Protein AF-A0A1L5P256-F1 (afdb_monomer_lite)

pLDDT: mean 92.43, std 9.91, range [45.47, 98.62]

Foldseek 3Di:
DFAAAEDADDPDPPDDQQVRQCVVGNFHEDEQDPPALNHQQFDWDFDAADPVPRATFIATDHDVDTDDDTDRDSQVRLVSSLVVSLVCQQVVVRPSDHLVCLLVCARHHYYYNDDPVGRHNSVVSSCSNYPPDPPPPPD

Sequence (139 aa):
MTKPVRIQLLRKRGFRLEEASLAANGLLAMNVARPGRWGNPWKVKVRGRFHDTNAAAWAGAHDQEINYPFHRTQADAARRAAECYESALCEGRLTRVKIEEVTELRGSNLACWCSLDMPCHADVLLRLANPETIEDVHG

Structure (mmCIF, N/CA/C/O backbone):
data_AF-A0A1L5P256-F1
#
_entry.id   AF-A0A1L5P256-F1
#
loop_
_atom_site.group_PDB
_atom_site.id
_atom_site.type_symbol
_atom_site.label_atom_id
_atom_site.label_alt_id
_atom_site.label_comp_id
_atom_site.label_asym_id
_atom_site.label_entity_id
_atom_site.label_seq_id
_atom_site.pdbx_PDB_ins_code
_atom_site.Cartn_x
_atom_site.Cartn_y
_atom_site.Cartn_z
_atom_site.occupancy
_atom_site.B_iso_or_equiv
_atom_site.auth_seq_id
_atom_site.auth_comp_id
_atom_site.auth_asym_id
_atom_site.auth_atom_id
_atom_site.pdbx_PDB_model_num
ATOM 1 N N . MET A 1 1 ? -7.574 -11.909 20.329 1.00 65.88 1 MET A N 1
ATOM 2 C CA . MET A 1 1 ? -7.987 -10.635 19.695 1.00 65.88 1 MET A CA 1
ATOM 3 C C . MET A 1 1 ? -8.100 -10.847 18.192 1.00 65.88 1 MET A C 1
ATOM 5 O O . MET A 1 1 ? -7.270 -11.559 17.640 1.00 65.88 1 MET A O 1
ATOM 9 N N . THR A 1 2 ? -9.120 -10.294 17.534 1.00 86.88 2 THR A N 1
ATOM 10 C CA . THR A 1 2 ? -9.258 -10.328 16.067 1.00 86.88 2 THR A CA 1
ATOM 11 C C . THR A 1 2 ? -8.203 -9.423 15.432 1.00 86.88 2 THR A C 1
ATOM 13 O O . THR A 1 2 ? -8.117 -8.242 15.758 1.00 86.88 2 THR A O 1
ATOM 16 N N . LYS A 1 3 ? -7.361 -9.984 14.555 1.00 93.12 3 LYS A N 1
ATOM 17 C CA . LYS A 1 3 ? -6.253 -9.259 13.920 1.00 93.12 3 LYS A CA 1
ATOM 18 C C . LYS A 1 3 ? -6.758 -8.485 12.695 1.00 93.12 3 LYS A C 1
ATOM 20 O O . LYS A 1 3 ? -7.359 -9.119 11.822 1.00 93.12 3 LYS A O 1
ATOM 25 N N . PRO A 1 4 ? -6.504 -7.167 12.590 1.00 97.56 4 PRO A N 1
ATOM 26 C CA . PRO A 1 4 ? -6.815 -6.407 11.385 1.00 97.56 4 PRO A CA 1
ATOM 27 C C . PRO A 1 4 ? -6.073 -6.920 10.147 1.00 97.56 4 PRO A C 1
ATOM 29 O O . PRO A 1 4 ? -4.920 -7.348 10.232 1.00 97.56 4 PRO A O 1
ATOM 32 N N . VAL A 1 5 ? -6.732 -6.860 8.991 1.00 97.88 5 VAL A N 1
ATOM 33 C CA . VAL A 1 5 ? -6.223 -7.376 7.713 1.00 97.88 5 VAL A CA 1
ATOM 34 C C . VAL A 1 5 ? -6.346 -6.357 6.585 1.00 97.88 5 VAL A C 1
ATOM 36 O O . VAL A 1 5 ? -7.105 -5.385 6.653 1.00 97.88 5 VAL A O 1
ATOM 39 N N . ARG A 1 6 ? -5.594 -6.592 5.508 1.00 98.38 6 ARG A N 1
ATOM 40 C CA . ARG A 1 6 ? -5.701 -5.822 4.269 1.00 98.38 6 ARG A CA 1
ATOM 41 C C . ARG A 1 6 ? -6.853 -6.359 3.423 1.00 98.38 6 ARG A C 1
ATOM 43 O O . ARG A 1 6 ? -6.934 -7.558 3.179 1.00 98.38 6 ARG A O 1
ATOM 50 N N . ILE A 1 7 ? -7.688 -5.460 2.914 1.00 98.31 7 ILE A N 1
ATOM 51 C CA . ILE A 1 7 ? -8.778 -5.763 1.981 1.00 98.31 7 ILE A CA 1
ATOM 52 C C . ILE A 1 7 ? -8.449 -5.161 0.612 1.00 98.31 7 ILE A C 1
ATOM 54 O O . ILE A 1 7 ? -8.085 -3.988 0.500 1.00 98.31 7 ILE A O 1
ATOM 58 N N . GLN A 1 8 ? -8.599 -5.944 -0.456 1.00 97.88 8 GLN A N 1
ATOM 59 C CA . GLN A 1 8 ? -8.512 -5.406 -1.810 1.00 97.88 8 GLN A CA 1
ATOM 60 C C . GLN A 1 8 ? -9.852 -4.786 -2.219 1.00 97.88 8 GLN A C 1
ATOM 62 O O . GLN A 1 8 ? -10.896 -5.436 -2.196 1.00 97.88 8 GLN A O 1
ATOM 67 N N . LEU A 1 9 ? -9.819 -3.524 -2.635 1.00 97.38 9 LEU A N 1
ATOM 68 C CA . LEU A 1 9 ? -10.951 -2.850 -3.260 1.00 97.38 9 LEU A CA 1
ATOM 69 C C . LEU A 1 9 ? -11.179 -3.404 -4.669 1.00 97.38 9 LEU A C 1
ATOM 71 O O . LEU A 1 9 ? -10.234 -3.579 -5.441 1.00 97.38 9 LEU A O 1
ATOM 75 N N . LEU A 1 10 ? -12.445 -3.616 -5.031 1.00 95.94 10 LEU A N 1
ATOM 76 C CA . LEU A 1 10 ? -12.842 -4.143 -6.335 1.00 95.94 10 LEU A CA 1
ATOM 77 C C . LEU A 1 10 ? -13.866 -3.224 -7.007 1.00 95.94 10 LEU A C 1
ATOM 79 O O . LEU A 1 10 ? -14.793 -2.730 -6.374 1.00 95.94 10 LEU A O 1
ATOM 83 N N . ARG A 1 11 ? -13.728 -3.017 -8.323 1.00 92.81 11 ARG A N 1
ATOM 84 C CA . ARG A 1 11 ? -14.716 -2.288 -9.147 1.00 92.81 11 ARG A CA 1
ATOM 85 C C . ARG A 1 11 ? -15.778 -3.232 -9.718 1.00 92.81 11 ARG A C 1
ATOM 87 O O . ARG A 1 11 ? -16.230 -3.060 -10.846 1.00 92.81 11 ARG A O 1
ATOM 94 N N . LYS A 1 12 ? -16.137 -4.273 -8.965 1.00 93.38 12 LYS A N 1
ATOM 95 C CA . LYS A 1 12 ? -17.165 -5.239 -9.361 1.00 93.38 12 LYS A CA 1
ATOM 96 C C . LYS A 1 12 ? -18.528 -4.709 -8.926 1.00 93.38 12 LYS A C 1
ATOM 98 O O . LYS A 1 12 ? -18.681 -4.264 -7.790 1.00 93.38 12 LYS A O 1
ATOM 103 N N . ARG A 1 13 ? -19.525 -4.769 -9.813 1.00 93.94 13 ARG A N 1
ATOM 104 C CA . ARG A 1 13 ? -20.913 -4.427 -9.465 1.00 93.94 13 ARG A CA 1
ATOM 105 C C . ARG A 1 13 ? -21.342 -5.228 -8.230 1.00 93.94 13 ARG A C 1
ATOM 107 O O . ARG A 1 13 ? -21.166 -6.442 -8.206 1.00 93.94 13 ARG A O 1
ATOM 114 N N . GLY A 1 14 ? -21.885 -4.539 -7.228 1.00 93.50 14 GLY A N 1
ATOM 115 C CA . GLY A 1 14 ? -22.325 -5.143 -5.967 1.00 93.50 14 GLY A CA 1
ATOM 116 C C . GLY A 1 14 ? -21.235 -5.309 -4.904 1.00 93.50 14 GLY A C 1
ATOM 117 O O . GLY A 1 14 ? -21.550 -5.736 -3.803 1.00 93.50 14 GLY A O 1
ATOM 118 N N . PHE A 1 15 ? -19.974 -4.957 -5.179 1.00 96.25 15 PHE A N 1
ATOM 119 C CA . PHE A 1 15 ? -18.950 -4.939 -4.134 1.00 96.25 15 PHE A CA 1
ATOM 120 C C . PHE A 1 15 ? -19.256 -3.853 -3.094 1.00 96.25 15 PHE A C 1
ATOM 122 O O . PHE A 1 15 ? -19.398 -2.676 -3.439 1.00 96.25 15 PHE A O 1
ATOM 129 N N . ARG A 1 16 ? -19.304 -4.247 -1.819 1.00 97.38 16 ARG A N 1
ATOM 130 C CA . ARG A 1 16 ? -19.445 -3.349 -0.670 1.00 97.38 16 ARG A CA 1
ATOM 131 C C . ARG A 1 16 ? -18.296 -3.589 0.299 1.00 97.38 16 ARG A C 1
ATOM 133 O O . ARG A 1 16 ? -18.135 -4.692 0.810 1.00 97.38 16 ARG A O 1
ATOM 140 N N . LEU A 1 17 ? -17.496 -2.548 0.538 1.00 97.19 17 LEU A N 1
ATOM 141 C CA . LEU A 1 17 ? -16.305 -2.640 1.388 1.00 97.19 17 LEU A CA 1
ATOM 142 C C . LEU A 1 17 ? -16.649 -3.101 2.809 1.00 97.19 17 LEU A C 1
ATOM 144 O O . LEU A 1 17 ? -15.952 -3.939 3.367 1.00 97.19 17 LEU A O 1
ATOM 148 N N . GLU A 1 18 ? -17.721 -2.552 3.371 1.00 97.44 18 GLU A N 1
ATOM 149 C CA . GLU A 1 18 ? -18.187 -2.873 4.717 1.00 97.44 18 GLU A CA 1
ATOM 150 C C . GLU A 1 18 ? -18.511 -4.363 4.865 1.00 97.44 18 GLU A C 1
ATOM 152 O O . GLU A 1 18 ? -17.936 -5.028 5.719 1.00 97.44 18 GLU A O 1
ATOM 157 N N . GLU A 1 19 ? -19.337 -4.912 3.971 1.00 97.94 19 GLU A N 1
ATOM 158 C CA . GLU A 1 19 ? -19.706 -6.333 3.976 1.00 97.94 19 GLU A CA 1
ATOM 159 C C . GLU A 1 19 ? -18.483 -7.239 3.783 1.00 97.94 19 GLU A C 1
ATOM 161 O O . GLU A 1 19 ? -18.309 -8.206 4.520 1.00 97.94 19 GLU A O 1
ATOM 166 N N . ALA A 1 20 ? -17.596 -6.903 2.838 1.00 97.44 20 ALA A N 1
ATOM 167 C CA . ALA A 1 20 ? -16.375 -7.672 2.595 1.00 97.44 20 ALA A CA 1
ATOM 168 C C . ALA A 1 20 ? -15.430 -7.670 3.808 1.00 97.44 20 ALA A C 1
ATOM 170 O O . ALA A 1 20 ? -14.806 -8.684 4.112 1.00 97.44 20 ALA A O 1
ATOM 171 N N . SER A 1 21 ? -15.328 -6.537 4.504 1.00 98.19 21 SER A N 1
ATOM 172 C CA . SER A 1 21 ? -14.491 -6.394 5.693 1.00 98.19 21 SER A CA 1
ATOM 173 C C . SER A 1 21 ? -15.060 -7.155 6.889 1.00 98.19 21 SER A C 1
ATOM 175 O O . SER A 1 21 ? -14.339 -7.921 7.528 1.00 98.19 21 SER A O 1
ATOM 177 N N . LEU A 1 22 ? -16.360 -6.995 7.153 1.00 98.06 22 LEU A N 1
ATOM 178 C CA . LEU A 1 22 ? -17.049 -7.712 8.224 1.00 98.06 22 LEU A CA 1
ATOM 179 C C . LEU A 1 22 ? -16.988 -9.228 7.999 1.00 98.06 22 LEU A C 1
ATOM 181 O O . LEU A 1 22 ? -16.740 -9.972 8.943 1.00 98.06 22 LEU A O 1
ATOM 185 N N . ALA A 1 23 ? -17.128 -9.691 6.755 1.00 97.31 23 ALA A N 1
ATOM 186 C CA . ALA A 1 23 ? -16.993 -11.106 6.417 1.00 97.31 23 ALA A CA 1
ATOM 187 C C . ALA A 1 23 ? -15.572 -11.658 6.639 1.00 97.31 23 ALA A C 1
ATOM 189 O O . ALA A 1 23 ? -15.422 -12.849 6.895 1.00 97.31 23 ALA A O 1
ATOM 190 N N . ALA A 1 24 ? -14.532 -10.821 6.548 1.00 96.94 24 ALA A N 1
ATOM 191 C CA . ALA A 1 24 ? -13.150 -11.269 6.705 1.00 96.94 24 ALA A CA 1
ATOM 192 C C . ALA A 1 24 ? -12.803 -11.616 8.162 1.00 96.94 24 ALA A C 1
ATOM 194 O O . ALA A 1 24 ? -12.134 -12.617 8.413 1.00 96.94 24 ALA A O 1
ATOM 195 N N . ASN A 1 25 ? -13.214 -10.782 9.121 1.00 97.31 25 ASN A N 1
ATOM 196 C CA . ASN A 1 25 ? -12.870 -10.960 10.541 1.00 97.31 25 ASN A CA 1
ATOM 197 C C . ASN A 1 25 ? -13.778 -10.181 11.518 1.00 97.31 25 ASN A C 1
ATOM 199 O O . ASN A 1 25 ? -13.407 -9.994 12.676 1.00 97.31 25 ASN A O 1
ATOM 203 N N . GLY A 1 26 ? -14.934 -9.686 11.070 1.00 97.44 26 GLY A N 1
ATOM 204 C CA . GLY A 1 26 ? -15.865 -8.905 11.890 1.00 97.44 26 GLY A CA 1
ATOM 205 C C . GLY A 1 26 ? -15.450 -7.453 12.152 1.00 97.44 26 GLY A C 1
ATOM 206 O O . GLY A 1 26 ? -16.157 -6.754 12.873 1.00 97.44 26 GLY A O 1
ATOM 207 N N . LEU A 1 27 ? -14.338 -6.979 11.580 1.00 97.62 27 LEU A N 1
ATOM 208 C CA . LEU A 1 27 ? -13.890 -5.590 11.712 1.00 97.62 27 LEU A CA 1
ATOM 209 C C . LEU A 1 27 ? -14.349 -4.749 10.518 1.00 97.62 27 LEU A C 1
ATOM 211 O O . LEU A 1 27 ? -14.448 -5.236 9.390 1.00 97.62 27 LEU A O 1
ATOM 215 N N . LEU A 1 28 ? -14.585 -3.457 10.744 1.00 98.06 28 LEU A N 1
ATOM 216 C CA . LEU A 1 28 ? -14.796 -2.494 9.663 1.00 98.06 28 LEU A CA 1
ATOM 217 C C . LEU A 1 28 ? -13.471 -2.166 8.965 1.00 98.06 28 LEU A C 1
ATOM 219 O O . LEU A 1 28 ? -12.394 -2.278 9.556 1.00 98.06 28 LEU A O 1
ATOM 223 N N . ALA A 1 29 ? -13.561 -1.750 7.700 1.00 97.94 29 ALA A N 1
ATOM 224 C CA . ALA A 1 29 ? -12.401 -1.342 6.921 1.00 97.94 29 ALA A CA 1
ATOM 225 C C . ALA A 1 29 ? -12.369 0.164 6.679 1.00 97.94 29 ALA A C 1
ATOM 227 O O . ALA A 1 29 ? -13.354 0.760 6.242 1.00 97.94 29 ALA A O 1
ATOM 228 N N . MET A 1 30 ? -11.187 0.753 6.841 1.00 98.12 30 MET A N 1
ATOM 229 C CA . MET A 1 30 ? -10.890 2.111 6.404 1.00 98.12 30 MET A CA 1
ATOM 230 C C . MET A 1 30 ? -10.272 2.099 5.006 1.00 98.12 30 MET A C 1
ATOM 232 O O . MET A 1 30 ? -9.358 1.331 4.702 1.00 98.12 30 MET A O 1
ATOM 236 N N . ASN A 1 31 ? -10.758 2.980 4.134 1.00 97.81 31 ASN A N 1
ATOM 237 C CA . ASN A 1 31 ? -10.199 3.146 2.798 1.00 97.81 31 ASN A CA 1
ATOM 238 C C . ASN A 1 31 ? -8.902 3.968 2.857 1.00 97.81 31 ASN A C 1
ATOM 240 O O . ASN A 1 31 ? -8.924 5.157 3.178 1.00 97.81 31 ASN A O 1
ATOM 244 N N . VAL A 1 32 ? -7.783 3.337 2.495 1.00 98.12 32 VAL A N 1
ATOM 245 C CA . VAL A 1 32 ? -6.449 3.955 2.460 1.00 98.12 32 VAL A CA 1
ATOM 246 C C . VAL A 1 32 ? -5.919 4.153 1.036 1.00 98.12 32 VAL A C 1
ATOM 248 O O . VAL A 1 32 ? -4.738 4.434 0.831 1.00 98.12 32 VAL A O 1
ATOM 251 N N . ALA A 1 33 ? -6.767 4.002 0.017 1.00 96.25 33 ALA A N 1
ATOM 252 C CA . ALA A 1 33 ? -6.380 4.198 -1.374 1.00 96.25 33 ALA A CA 1
ATOM 253 C C . ALA A 1 33 ? -6.078 5.671 -1.718 1.00 96.25 33 ALA A C 1
ATOM 255 O O . ALA A 1 33 ? -6.630 6.607 -1.142 1.00 96.25 33 ALA A O 1
ATOM 256 N N . ARG A 1 34 ? -5.267 5.887 -2.765 1.00 85.62 34 ARG A N 1
ATOM 257 C CA . ARG A 1 34 ? -5.113 7.196 -3.427 1.00 85.62 34 ARG A CA 1
ATOM 258 C C . ARG A 1 34 ? -6.421 7.542 -4.146 1.00 85.62 34 ARG A C 1
ATOM 260 O O . ARG A 1 34 ? -6.711 6.894 -5.149 1.00 85.62 34 ARG A O 1
ATOM 267 N N . PRO A 1 35 ? -7.226 8.497 -3.655 1.00 88.00 35 PRO A N 1
ATOM 268 C CA . PRO A 1 35 ? -6.783 9.876 -3.426 1.00 88.00 35 PRO A CA 1
ATOM 269 C C . PRO A 1 35 ? -6.719 10.336 -1.960 1.00 88.00 35 PRO A C 1
ATOM 271 O O . PRO A 1 35 ? -6.341 11.486 -1.734 1.00 88.00 35 PRO A O 1
ATOM 274 N N . GLY A 1 36 ? -7.073 9.482 -0.996 1.00 92.62 36 GLY A N 1
ATOM 275 C CA . GLY A 1 36 ? -7.217 9.851 0.414 1.00 92.62 36 GLY A CA 1
ATOM 276 C C . GLY A 1 36 ? -5.906 10.216 1.118 1.00 92.62 36 GLY A C 1
ATOM 277 O O . GLY A 1 36 ? -4.814 10.038 0.568 1.00 92.62 36 GLY A O 1
ATOM 278 N N . ARG A 1 37 ? -6.027 10.708 2.361 1.00 95.12 37 ARG A N 1
ATOM 279 C CA . ARG A 1 37 ? -4.890 11.140 3.198 1.00 95.12 37 ARG A CA 1
ATOM 280 C C . ARG A 1 37 ? -3.840 10.044 3.417 1.00 95.12 37 ARG A C 1
ATOM 282 O O . ARG A 1 37 ? -2.650 10.319 3.372 1.00 95.12 37 ARG A O 1
ATOM 289 N N . TRP A 1 38 ? -4.285 8.792 3.523 1.00 97.38 38 TRP A N 1
ATOM 290 C CA . TRP A 1 38 ? -3.447 7.610 3.750 1.00 97.38 38 TRP A CA 1
ATOM 291 C C . TRP A 1 38 ? -2.783 7.049 2.483 1.00 97.38 38 TRP A C 1
ATOM 293 O O . TRP A 1 38 ? -2.052 6.065 2.546 1.00 97.38 38 TRP A O 1
ATOM 303 N N . GLY A 1 39 ? -3.076 7.603 1.305 1.00 96.56 39 GLY A N 1
ATOM 304 C CA . GLY A 1 39 ? -2.620 7.029 0.044 1.00 96.56 39 GLY A CA 1
ATOM 305 C C . GLY A 1 39 ? -1.112 7.172 -0.156 1.00 96.56 39 GLY A C 1
ATOM 306 O O . GLY A 1 39 ? -0.589 8.283 -0.137 1.00 96.56 39 GLY A O 1
ATOM 307 N N . ASN A 1 40 ? -0.423 6.070 -0.462 1.00 95.44 40 ASN A N 1
ATOM 308 C CA . ASN A 1 40 ? 0.982 6.112 -0.874 1.00 95.44 40 ASN A CA 1
ATOM 309 C C . ASN A 1 40 ? 1.160 6.985 -2.117 1.00 95.44 40 ASN A C 1
ATOM 311 O O . ASN A 1 40 ? 0.474 6.716 -3.094 1.00 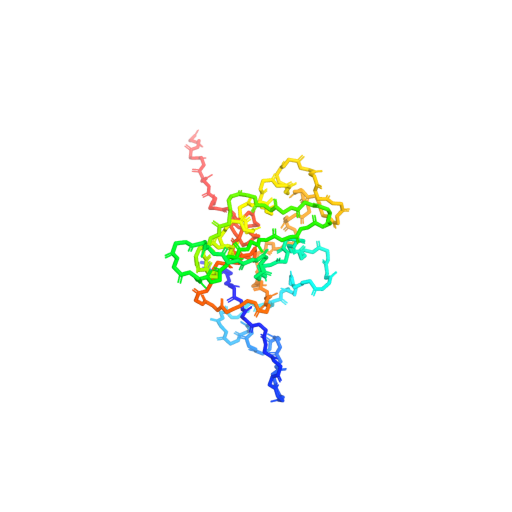95.44 40 ASN A O 1
ATOM 315 N N . PRO A 1 41 ? 2.057 7.983 -2.152 1.00 94.00 41 PRO A N 1
ATOM 316 C CA . PRO A 1 41 ? 2.152 8.901 -3.272 1.00 94.00 41 PRO A CA 1
ATOM 317 C C . PRO A 1 41 ? 3.122 8.460 -4.401 1.00 94.00 41 PRO A C 1
ATOM 319 O O . PRO A 1 41 ? 3.056 9.023 -5.496 1.00 94.00 41 PRO A O 1
ATOM 322 N N . TRP A 1 42 ? 3.863 7.348 -4.269 1.00 94.50 42 TRP A N 1
ATOM 323 C CA . TRP A 1 42 ? 4.688 6.732 -5.333 1.00 94.50 42 TRP A CA 1
ATOM 324 C C . TRP A 1 42 ? 3.875 5.841 -6.279 1.00 94.50 42 TRP A C 1
ATOM 326 O O . TRP A 1 42 ? 3.497 4.722 -5.940 1.00 94.50 42 TRP A O 1
ATOM 336 N N . LYS A 1 43 ? 3.539 6.327 -7.481 1.00 93.75 43 LYS A N 1
ATOM 337 C CA . LYS A 1 43 ? 2.794 5.573 -8.514 1.00 93.75 43 LYS A CA 1
ATOM 338 C C . LYS A 1 43 ? 3.717 4.570 -9.201 1.00 93.75 43 LYS A C 1
ATOM 340 O O . LYS A 1 43 ? 4.593 4.993 -9.949 1.00 93.75 43 LYS A O 1
ATOM 345 N N . VAL A 1 44 ? 3.493 3.275 -8.990 1.00 94.81 44 VAL A N 1
ATOM 346 C CA . VAL A 1 44 ? 4.221 2.204 -9.688 1.00 94.81 44 VAL A CA 1
ATOM 347 C C . VAL A 1 44 ? 3.800 2.174 -11.153 1.00 94.81 44 VAL A C 1
ATOM 349 O O . VAL A 1 44 ? 2.627 1.949 -11.457 1.00 94.81 44 VAL A O 1
ATOM 352 N N . LYS A 1 45 ? 4.743 2.418 -12.063 1.00 94.06 45 LYS A N 1
ATOM 353 C CA . LYS A 1 45 ? 4.514 2.394 -13.512 1.00 94.06 45 LYS A CA 1
ATOM 354 C C . LYS A 1 45 ? 5.794 2.073 -14.275 1.00 94.06 45 LYS A C 1
ATOM 356 O O . LYS A 1 45 ? 6.897 2.206 -13.749 1.00 94.06 45 LYS A O 1
ATOM 361 N N . VAL A 1 46 ? 5.639 1.685 -15.535 1.00 94.69 46 VAL A N 1
ATOM 362 C CA . VAL A 1 46 ? 6.768 1.534 -16.456 1.00 94.69 46 VAL A CA 1
ATOM 363 C C . VAL A 1 46 ? 7.342 2.918 -16.780 1.00 94.69 46 VAL A C 1
ATOM 365 O O . VAL A 1 46 ? 6.603 3.858 -17.081 1.00 94.69 46 VAL A O 1
ATOM 368 N N . ARG A 1 47 ? 8.664 3.047 -16.681 1.00 91.69 47 ARG A N 1
ATOM 369 C CA . ARG A 1 47 ? 9.440 4.279 -16.893 1.00 91.69 47 ARG A CA 1
ATOM 370 C C . ARG A 1 47 ? 10.531 4.131 -17.956 1.00 91.69 47 ARG A C 1
ATOM 372 O O . ARG A 1 47 ? 11.319 5.047 -18.146 1.00 91.69 47 ARG A O 1
ATOM 379 N N . GLY A 1 48 ? 10.551 3.008 -18.663 1.00 92.81 48 GLY A N 1
ATOM 380 C CA . GLY A 1 48 ? 11.505 2.726 -19.727 1.00 92.81 48 GLY A CA 1
ATOM 381 C C . GLY A 1 48 ? 11.609 1.229 -19.974 1.00 92.81 48 GLY A C 1
ATOM 382 O O . GLY A 1 48 ? 10.687 0.472 -19.649 1.00 92.81 48 GLY A O 1
ATOM 383 N N . ARG A 1 49 ? 12.744 0.805 -20.525 1.00 95.44 49 ARG A N 1
ATOM 384 C CA . ARG A 1 49 ? 13.092 -0.605 -20.716 1.00 95.44 49 ARG A CA 1
ATOM 385 C C . ARG A 1 49 ? 14.566 -0.824 -20.403 1.00 95.44 49 ARG A C 1
ATOM 387 O O . ARG A 1 49 ? 15.369 0.089 -20.572 1.00 95.44 49 ARG A O 1
ATOM 394 N N . PHE A 1 50 ? 14.914 -2.024 -19.958 1.00 94.75 50 PHE A N 1
ATOM 395 C CA . PHE A 1 50 ? 16.311 -2.421 -19.812 1.00 94.75 50 PHE A CA 1
ATOM 396 C C . PHE A 1 50 ? 16.912 -2.720 -21.188 1.00 94.75 50 PHE A C 1
ATOM 398 O O . PHE A 1 50 ? 16.320 -3.466 -21.965 1.00 94.75 50 PHE A O 1
ATOM 405 N N . HIS A 1 51 ? 18.085 -2.158 -21.488 1.00 93.56 51 HIS A N 1
ATOM 406 C CA . HIS A 1 51 ? 18.741 -2.325 -22.792 1.00 93.56 51 HIS A CA 1
ATOM 407 C C . HIS A 1 51 ? 19.138 -3.774 -23.094 1.00 93.56 51 HIS A C 1
ATOM 409 O O . HIS A 1 51 ? 19.099 -4.188 -24.245 1.00 93.56 51 HIS A O 1
ATOM 415 N N . ASP A 1 52 ? 19.492 -4.541 -22.064 1.00 95.44 52 ASP A N 1
ATOM 416 C CA . ASP A 1 52 ? 19.991 -5.912 -22.200 1.00 95.44 52 ASP A CA 1
ATOM 417 C C . ASP A 1 52 ? 18.927 -6.925 -22.654 1.00 95.44 52 ASP A C 1
ATOM 419 O O . ASP A 1 52 ? 19.222 -7.881 -23.360 1.00 95.44 52 ASP A O 1
ATOM 423 N N . THR A 1 53 ? 17.680 -6.721 -22.242 1.00 93.19 53 THR A N 1
ATOM 424 C CA . THR A 1 53 ? 16.594 -7.711 -22.338 1.00 93.19 53 THR A CA 1
ATOM 425 C C . THR A 1 53 ? 15.336 -7.136 -22.975 1.00 93.19 53 THR A C 1
ATOM 427 O O . THR A 1 53 ? 14.369 -7.861 -23.192 1.00 93.19 53 THR A O 1
ATOM 430 N N . ASN A 1 54 ? 15.303 -5.822 -23.217 1.00 92.94 54 ASN A N 1
ATOM 431 C CA . ASN A 1 54 ? 14.118 -5.060 -23.615 1.00 92.94 54 ASN A CA 1
ATOM 432 C C . ASN A 1 54 ? 12.926 -5.184 -22.633 1.00 92.94 54 ASN A C 1
ATOM 434 O O . ASN A 1 54 ? 11.796 -4.796 -22.947 1.00 92.94 54 ASN A O 1
ATOM 438 N N . ALA A 1 55 ? 13.164 -5.707 -21.424 1.00 93.81 55 ALA A N 1
ATOM 439 C CA . ALA A 1 55 ? 12.151 -5.862 -20.388 1.00 93.81 55 ALA A CA 1
ATOM 440 C C . ALA A 1 55 ? 11.681 -4.494 -19.874 1.00 93.81 55 ALA A C 1
ATOM 442 O O . ALA A 1 55 ? 12.460 -3.543 -19.808 1.00 93.81 55 ALA A O 1
ATOM 443 N N . ALA A 1 56 ? 10.410 -4.391 -19.475 1.00 96.25 56 ALA A N 1
ATOM 444 C CA . ALA A 1 56 ? 9.867 -3.164 -18.898 1.00 96.25 56 ALA A CA 1
ATOM 445 C C . ALA A 1 56 ? 10.628 -2.759 -17.621 1.00 96.25 56 ALA A C 1
ATOM 447 O O . ALA A 1 56 ? 10.822 -3.571 -16.719 1.00 96.25 56 ALA A O 1
ATOM 448 N N . ALA A 1 57 ? 11.024 -1.488 -17.541 1.00 95.31 57 ALA A N 1
ATOM 449 C CA . ALA A 1 57 ? 11.670 -0.910 -16.369 1.00 95.31 57 ALA A CA 1
ATOM 450 C C . ALA A 1 57 ? 10.611 -0.250 -15.478 1.00 95.31 57 ALA A C 1
ATOM 452 O O . ALA A 1 57 ? 10.088 0.820 -15.800 1.00 95.31 57 ALA A O 1
ATOM 453 N N . TRP A 1 58 ? 10.256 -0.907 -14.379 1.00 96.75 58 TRP A N 1
ATOM 454 C CA . TRP A 1 58 ? 9.254 -0.448 -13.422 1.00 96.75 58 TRP A CA 1
ATOM 455 C C . TRP A 1 58 ? 9.878 0.441 -12.350 1.00 96.75 58 TRP A C 1
ATOM 457 O O . TRP A 1 58 ? 10.937 0.125 -11.820 1.00 96.75 58 TRP A O 1
ATOM 467 N N . ALA A 1 59 ? 9.200 1.526 -11.987 1.00 94.94 59 ALA A N 1
ATOM 468 C CA . ALA A 1 59 ? 9.542 2.324 -10.814 1.00 94.94 59 ALA A CA 1
ATOM 469 C C . ALA A 1 59 ? 8.298 3.010 -10.236 1.00 94.94 59 ALA A C 1
ATOM 471 O O . ALA A 1 59 ? 7.305 3.259 -10.928 1.00 94.94 59 ALA A O 1
ATOM 472 N N . GLY A 1 60 ? 8.364 3.329 -8.952 1.00 91.75 60 GLY A N 1
ATOM 473 C CA . GLY A 1 60 ? 7.485 4.278 -8.289 1.00 91.75 60 GLY A CA 1
ATOM 474 C C . GLY A 1 60 ? 7.846 5.717 -8.662 1.00 91.75 60 GLY A C 1
ATOM 475 O O . GLY A 1 60 ? 9.003 6.124 -8.687 1.00 91.75 60 GLY A O 1
ATOM 476 N N . ALA A 1 61 ? 6.832 6.518 -8.952 1.00 86.19 61 ALA A N 1
ATOM 477 C CA . ALA A 1 61 ? 6.999 7.930 -9.254 1.00 86.19 61 ALA A CA 1
ATOM 478 C C . ALA A 1 61 ? 6.156 8.789 -8.327 1.00 86.19 61 ALA A C 1
ATOM 480 O O . ALA A 1 61 ? 4.938 8.590 -8.254 1.00 86.19 61 ALA A O 1
ATOM 481 N N . HIS A 1 62 ? 6.785 9.765 -7.691 1.00 84.69 62 HIS A N 1
ATOM 482 C CA . HIS A 1 62 ? 6.117 10.760 -6.876 1.00 84.69 62 HIS A CA 1
ATOM 483 C C . HIS A 1 62 ? 6.643 12.145 -7.257 1.00 84.69 62 HIS A C 1
ATOM 485 O O . HIS A 1 62 ? 7.830 12.400 -7.133 1.00 84.69 62 HIS A O 1
ATOM 491 N N . ASP A 1 63 ? 5.75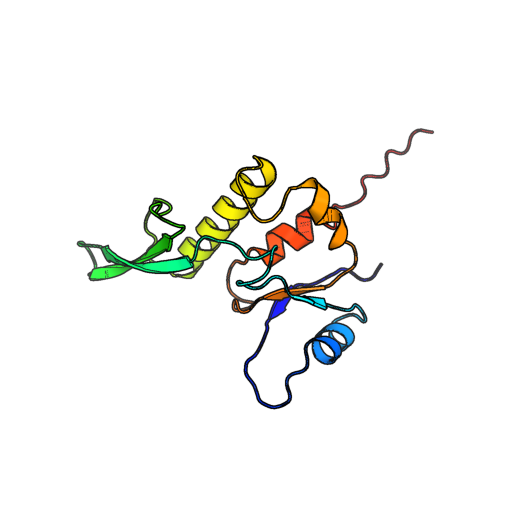8 13.013 -7.750 1.00 79.50 63 ASP A N 1
ATOM 492 C CA . ASP A 1 63 ? 6.130 14.330 -8.283 1.00 79.50 63 ASP A CA 1
ATOM 493 C C . ASP A 1 63 ? 7.249 14.251 -9.352 1.00 79.50 63 ASP A C 1
ATOM 495 O O . ASP A 1 63 ? 7.116 13.467 -10.305 1.00 79.50 63 ASP A O 1
ATOM 499 N N . GLN A 1 64 ? 8.332 15.025 -9.202 1.00 70.12 64 GLN A N 1
ATOM 500 C CA . GLN A 1 64 ? 9.524 14.999 -10.058 1.00 70.12 64 GLN A CA 1
ATOM 501 C C . GLN A 1 64 ? 10.488 13.857 -9.699 1.00 70.12 64 GLN A C 1
ATOM 503 O O . GLN A 1 64 ? 11.438 13.596 -10.435 1.00 70.12 64 GLN A O 1
ATOM 508 N N . GLU A 1 65 ? 10.238 13.139 -8.603 1.00 75.19 65 GLU A N 1
ATOM 509 C CA . GLU A 1 65 ? 11.087 12.046 -8.153 1.00 75.19 65 GLU A CA 1
ATOM 510 C C . GLU A 1 65 ? 10.649 10.699 -8.744 1.00 75.19 65 GLU A C 1
ATOM 512 O O . GLU A 1 65 ? 9.473 10.304 -8.774 1.00 75.19 65 GLU A O 1
ATOM 517 N N . ILE A 1 66 ? 11.645 9.946 -9.200 1.00 79.44 66 ILE A N 1
ATOM 518 C CA . ILE A 1 66 ? 11.527 8.530 -9.531 1.00 79.44 66 ILE A CA 1
ATOM 519 C C . ILE A 1 66 ? 12.340 7.786 -8.482 1.00 79.44 66 ILE A C 1
ATOM 521 O O . ILE A 1 66 ? 13.514 8.097 -8.283 1.00 79.44 66 ILE A O 1
ATOM 525 N N . ASN A 1 67 ? 11.736 6.809 -7.805 1.00 79.88 67 ASN A N 1
ATOM 526 C CA . ASN A 1 67 ? 12.494 6.014 -6.852 1.00 79.88 67 ASN A CA 1
ATOM 527 C C . ASN A 1 67 ? 13.434 5.061 -7.611 1.00 79.88 67 ASN A C 1
ATOM 529 O O . ASN A 1 67 ? 13.016 4.135 -8.297 1.00 79.88 67 ASN A O 1
ATOM 533 N N . TYR A 1 68 ? 14.731 5.341 -7.519 1.00 77.25 68 TYR A N 1
ATOM 534 C CA . TYR A 1 68 ? 15.784 4.464 -8.019 1.00 77.25 68 TYR A CA 1
ATOM 535 C C . TYR A 1 68 ? 15.992 3.290 -7.035 1.00 77.25 68 TYR A C 1
ATOM 537 O O . TYR A 1 68 ? 15.830 3.485 -5.818 1.00 77.25 68 TYR A O 1
ATOM 545 N N . PRO A 1 69 ? 16.363 2.085 -7.512 1.00 87.81 69 PRO A N 1
ATOM 546 C CA . PRO A 1 69 ? 16.580 1.680 -8.910 1.00 87.81 69 PRO A CA 1
ATOM 547 C C . PRO A 1 69 ? 15.293 1.378 -9.692 1.00 87.81 69 PRO A C 1
ATOM 549 O O . PRO A 1 69 ? 14.221 1.211 -9.122 1.00 87.81 69 PRO A O 1
ATOM 552 N N . PHE A 1 70 ? 15.408 1.261 -11.020 1.00 93.62 70 PHE A N 1
ATOM 553 C CA . PHE A 1 70 ? 14.369 0.605 -11.818 1.00 93.62 70 PHE A CA 1
ATOM 554 C C . PHE A 1 70 ? 14.365 -0.902 -11.547 1.00 93.62 70 PHE A C 1
ATOM 556 O O . PHE A 1 70 ? 15.414 -1.518 -11.361 1.00 93.62 70 PHE A O 1
ATOM 563 N N . HIS A 1 71 ? 13.186 -1.511 -11.606 1.00 95.94 71 HIS A N 1
ATOM 564 C CA . HIS A 1 71 ? 12.978 -2.927 -11.338 1.00 95.94 71 HIS A CA 1
ATOM 565 C C . HIS A 1 71 ? 12.429 -3.658 -12.562 1.00 95.94 71 HIS A C 1
ATOM 567 O O . HIS A 1 71 ? 11.655 -3.104 -13.343 1.00 95.94 71 HIS A O 1
ATOM 573 N N . ARG A 1 72 ? 12.800 -4.932 -12.724 1.00 95.25 72 ARG A N 1
ATOM 574 C CA . ARG A 1 72 ? 12.315 -5.770 -13.836 1.00 95.25 72 ARG A CA 1
ATOM 575 C C . ARG A 1 72 ? 10.875 -6.237 -13.645 1.00 95.25 72 ARG A C 1
ATOM 577 O O . ARG A 1 72 ? 10.192 -6.516 -14.626 1.00 95.25 72 ARG A O 1
ATOM 584 N N . THR A 1 73 ? 10.400 -6.300 -12.402 1.00 95.75 73 THR A N 1
ATOM 585 C CA . THR A 1 73 ? 9.032 -6.710 -12.079 1.00 95.75 73 THR A CA 1
ATOM 586 C C . THR A 1 73 ? 8.242 -5.560 -11.467 1.00 95.75 73 THR A C 1
ATOM 588 O O . THR A 1 73 ? 8.781 -4.695 -10.771 1.00 95.75 73 THR A O 1
ATOM 591 N N . GLN A 1 74 ? 6.927 -5.571 -11.690 1.00 95.88 74 GLN A N 1
ATOM 592 C CA . GLN A 1 74 ? 6.017 -4.646 -11.019 1.00 95.88 74 GLN A CA 1
ATOM 593 C C . GLN A 1 74 ? 6.022 -4.862 -9.496 1.00 95.88 74 GLN A C 1
ATOM 595 O O . GLN A 1 74 ? 5.853 -3.900 -8.750 1.00 95.88 74 GLN A O 1
ATOM 600 N N . ALA A 1 75 ? 6.210 -6.105 -9.038 1.00 97.12 75 ALA A N 1
ATOM 601 C CA . ALA A 1 75 ? 6.191 -6.470 -7.622 1.00 97.12 75 ALA A CA 1
ATOM 602 C C . ALA A 1 75 ? 7.352 -5.834 -6.856 1.00 97.12 75 ALA A C 1
ATOM 604 O O . ALA A 1 75 ? 7.135 -5.239 -5.802 1.00 97.12 75 ALA A O 1
ATOM 605 N N . ASP A 1 76 ? 8.562 -5.871 -7.415 1.00 96.81 76 ASP A N 1
ATOM 606 C CA . ASP A 1 76 ? 9.729 -5.244 -6.792 1.00 96.81 76 ASP A CA 1
ATOM 607 C C . ASP A 1 76 ? 9.596 -3.717 -6.759 1.00 96.81 76 ASP A C 1
ATOM 609 O O . ASP A 1 76 ? 9.856 -3.097 -5.730 1.00 96.81 76 ASP A O 1
ATOM 613 N N . ALA A 1 77 ? 9.083 -3.105 -7.833 1.00 96.62 77 ALA A N 1
ATOM 614 C CA . ALA A 1 77 ? 8.788 -1.672 -7.834 1.00 96.62 77 ALA A CA 1
ATOM 615 C C . ALA A 1 77 ? 7.684 -1.293 -6.829 1.00 96.62 77 ALA A C 1
ATOM 617 O O . ALA A 1 77 ? 7.734 -0.213 -6.238 1.00 96.62 77 ALA A O 1
ATOM 618 N N . ALA A 1 78 ? 6.693 -2.165 -6.611 1.00 96.56 78 ALA A N 1
ATOM 619 C CA . ALA A 1 78 ? 5.668 -1.974 -5.587 1.00 96.56 78 ALA A CA 1
ATOM 620 C C . ALA A 1 78 ? 6.235 -2.095 -4.170 1.00 96.56 78 ALA A C 1
ATOM 622 O O . ALA A 1 78 ? 5.891 -1.271 -3.321 1.00 96.56 78 ALA A O 1
ATOM 623 N N . ARG A 1 79 ? 7.150 -3.046 -3.932 1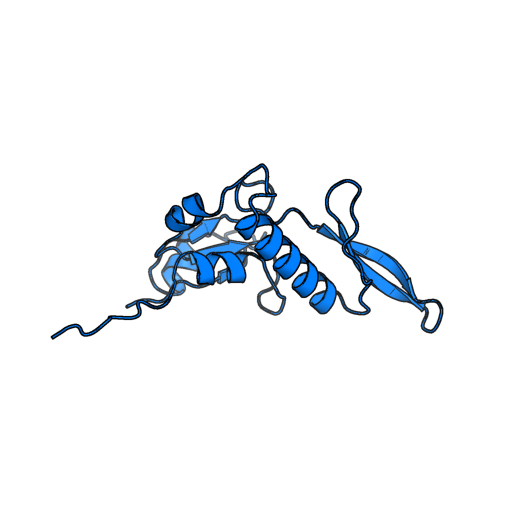.00 97.12 79 ARG A N 1
ATOM 624 C CA . ARG A 1 79 ? 7.894 -3.158 -2.667 1.00 97.12 79 ARG A CA 1
ATOM 625 C C . ARG A 1 79 ? 8.658 -1.869 -2.394 1.00 97.12 79 ARG A C 1
ATOM 627 O O . ARG A 1 79 ? 8.436 -1.237 -1.367 1.00 97.12 79 ARG A O 1
ATOM 634 N N . ARG A 1 80 ? 9.432 -1.405 -3.380 1.00 96.38 80 ARG A N 1
ATOM 635 C CA . ARG A 1 80 ? 10.196 -0.160 -3.278 1.00 96.38 80 ARG A CA 1
ATOM 636 C C . ARG A 1 80 ? 9.305 1.055 -3.032 1.00 96.38 80 ARG A C 1
ATOM 638 O O . ARG A 1 80 ? 9.644 1.927 -2.242 1.00 96.38 80 ARG A O 1
ATOM 645 N N . ALA A 1 81 ? 8.143 1.124 -3.679 1.00 96.06 81 ALA A N 1
ATOM 646 C CA . ALA A 1 81 ? 7.176 2.191 -3.435 1.00 96.06 81 ALA A CA 1
ATOM 647 C C . ALA A 1 81 ? 6.588 2.151 -2.012 1.00 96.06 81 ALA A C 1
ATOM 649 O O . ALA A 1 81 ? 6.323 3.213 -1.449 1.00 96.06 81 ALA A O 1
ATOM 650 N N . ALA A 1 82 ? 6.360 0.968 -1.433 1.00 96.50 82 ALA A N 1
ATOM 651 C CA . ALA A 1 82 ? 5.907 0.825 -0.048 1.00 96.50 82 ALA A CA 1
ATOM 652 C C . ALA A 1 82 ? 7.007 1.205 0.959 1.00 96.50 82 ALA A C 1
ATOM 654 O O . ALA A 1 82 ? 6.720 1.924 1.910 1.00 96.50 82 ALA A O 1
ATOM 655 N N . GLU A 1 83 ? 8.261 0.825 0.703 1.00 96.06 83 GLU A N 1
ATOM 656 C CA . GLU A 1 83 ? 9.425 1.238 1.507 1.00 96.06 83 GLU A CA 1
ATOM 657 C C . GLU A 1 83 ? 9.623 2.759 1.491 1.00 96.06 83 GLU A C 1
ATOM 659 O O . GLU A 1 83 ? 9.793 3.377 2.538 1.00 96.06 83 GLU A O 1
ATOM 664 N N . CYS A 1 84 ? 9.555 3.390 0.310 1.00 95.00 84 CYS A N 1
ATOM 665 C CA . CYS A 1 84 ? 9.632 4.848 0.202 1.00 95.00 84 CYS A CA 1
ATOM 666 C C . CYS A 1 84 ? 8.497 5.533 0.971 1.00 95.00 84 CYS A C 1
ATOM 668 O O . CYS A 1 84 ? 8.719 6.577 1.580 1.00 95.00 84 CYS A O 1
ATOM 670 N N . TYR A 1 85 ? 7.296 4.945 0.952 1.00 95.69 85 TYR A N 1
ATOM 671 C CA . TYR A 1 85 ? 6.165 5.444 1.724 1.00 95.69 85 TYR A CA 1
ATOM 672 C C . TYR A 1 85 ? 6.402 5.357 3.226 1.00 95.69 85 TYR A C 1
ATOM 674 O O . TYR A 1 85 ? 6.179 6.346 3.914 1.00 95.69 85 TYR A O 1
ATOM 682 N N . GLU A 1 86 ? 6.878 4.215 3.720 1.00 97.06 86 GLU A N 1
ATOM 683 C CA . GLU A 1 86 ? 7.213 4.044 5.133 1.00 97.06 86 GLU A CA 1
ATOM 684 C C . GLU A 1 86 ? 8.280 5.039 5.585 1.00 97.06 86 GLU A C 1
ATOM 686 O O . GLU A 1 86 ? 8.053 5.784 6.532 1.00 97.06 86 GLU A O 1
ATOM 691 N N . SER A 1 87 ? 9.410 5.103 4.877 1.00 95.88 87 SER A N 1
ATOM 692 C CA . SER A 1 87 ? 10.501 6.027 5.204 1.00 95.88 87 SER A CA 1
ATOM 693 C C . SER A 1 87 ? 10.012 7.477 5.197 1.00 95.88 87 SER A C 1
ATOM 695 O O . SER A 1 87 ? 10.256 8.212 6.148 1.00 95.88 87 SER A O 1
ATOM 697 N N . ALA A 1 88 ? 9.231 7.887 4.194 1.00 94.75 88 ALA A N 1
ATOM 698 C CA . ALA A 1 88 ? 8.693 9.243 4.151 1.00 94.75 88 ALA A CA 1
ATOM 699 C C . ALA A 1 88 ? 7.675 9.535 5.257 1.00 94.75 88 ALA A C 1
ATOM 701 O O . ALA A 1 88 ? 7.606 10.670 5.723 1.00 94.75 88 ALA A O 1
ATOM 702 N N . LEU A 1 89 ? 6.878 8.547 5.664 1.00 96.12 89 LEU A N 1
ATOM 703 C CA . LEU A 1 89 ? 5.932 8.689 6.765 1.00 96.12 89 LEU A CA 1
ATOM 704 C C . LEU A 1 89 ? 6.673 8.841 8.099 1.00 96.12 89 LEU A C 1
ATOM 706 O O . LEU A 1 89 ? 6.408 9.793 8.828 1.00 96.12 89 LEU A O 1
ATOM 710 N N . CYS A 1 90 ? 7.630 7.955 8.384 1.00 96.06 90 CYS A N 1
ATOM 711 C CA . CYS A 1 90 ? 8.419 7.967 9.617 1.00 96.06 90 CYS A CA 1
ATOM 712 C C . CYS A 1 90 ? 9.325 9.203 9.732 1.00 96.06 90 CYS A C 1
ATOM 714 O O . CYS A 1 90 ? 9.518 9.723 10.823 1.00 96.06 90 CYS A O 1
ATOM 716 N N . GLU A 1 91 ? 9.853 9.700 8.612 1.00 96.12 91 GLU A N 1
ATOM 717 C CA . GLU A 1 91 ? 10.684 10.912 8.563 1.00 96.12 91 GLU A CA 1
ATOM 718 C C . GLU A 1 91 ? 9.856 12.208 8.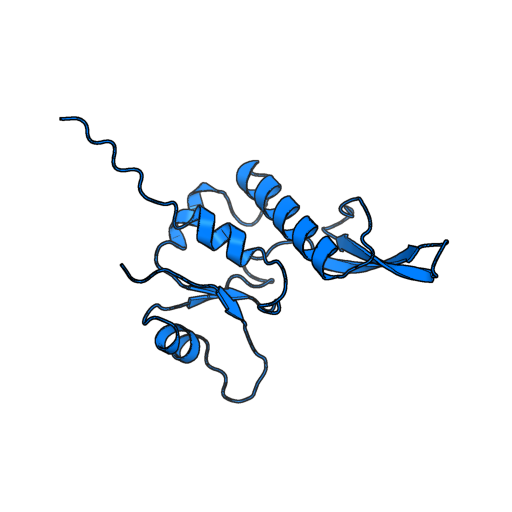467 1.00 96.12 91 GLU A C 1
ATOM 720 O O . GLU A 1 91 ? 10.422 13.291 8.332 1.00 96.12 91 GLU A O 1
ATOM 725 N N . GLY A 1 92 ? 8.518 12.126 8.481 1.00 95.38 92 GLY A N 1
ATOM 726 C CA . GLY A 1 92 ? 7.642 13.302 8.414 1.00 95.38 92 GLY A CA 1
ATOM 727 C C . GLY A 1 92 ? 7.676 14.050 7.073 1.00 95.38 92 GLY A C 1
ATOM 728 O O . GLY A 1 92 ? 7.320 15.224 7.005 1.00 95.38 92 GLY A O 1
ATOM 729 N N . ARG A 1 93 ? 8.096 13.387 5.989 1.00 93.38 93 ARG A N 1
ATOM 730 C CA . ARG A 1 93 ? 8.172 13.953 4.629 1.00 93.38 93 ARG A CA 1
ATOM 731 C C . ARG A 1 93 ? 6.857 13.874 3.849 1.00 93.38 93 ARG A C 1
ATOM 733 O O . ARG A 1 93 ? 6.761 14.431 2.755 1.00 93.38 93 ARG A O 1
ATOM 740 N N . LEU A 1 94 ? 5.842 13.175 4.360 1.00 92.12 94 LEU A N 1
ATOM 741 C CA . LEU A 1 94 ? 4.516 13.147 3.741 1.00 92.12 94 LEU A CA 1
ATOM 742 C C . LEU A 1 94 ? 3.709 14.397 4.107 1.00 92.12 94 LEU A C 1
ATOM 744 O O . LEU A 1 94 ? 3.547 14.742 5.268 1.00 92.12 94 LEU A O 1
ATOM 748 N N . THR A 1 95 ? 3.132 15.052 3.100 1.00 90.19 95 THR A N 1
ATOM 749 C CA . THR A 1 95 ? 2.352 16.288 3.296 1.00 90.19 95 THR A CA 1
ATOM 750 C C . THR A 1 95 ? 0.911 16.049 3.741 1.00 90.19 95 THR A C 1
ATOM 752 O O . THR A 1 95 ? 0.265 16.961 4.245 1.00 90.19 95 THR A O 1
ATOM 755 N N . ARG A 1 96 ? 0.374 14.843 3.519 1.00 91.75 96 ARG A N 1
ATOM 756 C CA . ARG A 1 96 ? -1.048 14.521 3.744 1.00 91.75 96 ARG A CA 1
ATOM 757 C C . ARG A 1 96 ? -1.335 13.816 5.064 1.00 91.75 96 ARG A C 1
ATOM 759 O O . ARG A 1 96 ? -2.503 13.655 5.398 1.00 91.75 96 ARG A O 1
ATOM 766 N N . VAL A 1 97 ? -0.298 13.323 5.729 1.00 94.81 97 VAL A N 1
ATOM 767 C CA . VAL A 1 97 ? -0.405 12.483 6.919 1.00 94.81 97 VAL A CA 1
ATOM 768 C C . VAL A 1 97 ? 0.909 12.537 7.686 1.00 94.81 97 VAL A C 1
ATOM 770 O O . VAL A 1 97 ? 1.980 12.513 7.076 1.00 94.81 97 VAL A O 1
ATOM 773 N N . LYS A 1 98 ? 0.811 12.578 9.008 1.00 96.00 98 LYS A N 1
ATOM 774 C CA . LYS A 1 98 ? 1.920 12.451 9.949 1.00 96.00 98 LYS A CA 1
ATOM 775 C C . LYS A 1 98 ? 1.899 11.080 10.619 1.00 96.00 98 LYS A C 1
ATOM 777 O O . LYS A 1 98 ? 0.866 10.412 10.671 1.00 96.00 98 LYS A O 1
ATOM 782 N N . ILE A 1 99 ? 3.046 10.652 11.139 1.00 96.38 99 ILE A N 1
ATOM 783 C CA . ILE A 1 99 ? 3.182 9.333 11.766 1.00 96.38 99 ILE A CA 1
ATOM 784 C C . ILE A 1 99 ? 2.285 9.179 13.004 1.00 96.38 99 ILE A C 1
ATOM 786 O O . ILE A 1 99 ? 1.741 8.099 13.227 1.00 96.38 99 ILE A O 1
ATOM 790 N N . GLU A 1 100 ? 2.042 10.249 13.764 1.00 95.69 100 GLU A N 1
ATOM 791 C CA . GLU A 1 100 ? 1.222 10.200 14.984 1.00 95.69 100 GLU A CA 1
ATOM 792 C C . GLU A 1 100 ? -0.255 9.894 14.677 1.00 95.69 100 GLU A C 1
ATOM 794 O O . GLU A 1 100 ? -0.940 9.220 15.452 1.00 95.69 100 GLU A O 1
ATOM 799 N N . GLU A 1 101 ? -0.735 10.324 13.506 1.00 97.06 101 GLU A N 1
ATOM 800 C CA . GLU A 1 101 ? -2.113 10.109 13.052 1.00 97.06 101 GLU A CA 1
ATOM 801 C C . GLU A 1 101 ? -2.383 8.636 12.713 1.00 97.06 101 GLU A C 1
ATOM 803 O O . GLU A 1 101 ? -3.531 8.200 12.732 1.00 97.06 101 GLU A O 1
ATOM 808 N N . VAL A 1 102 ? -1.351 7.823 12.449 1.00 97.50 102 VAL A N 1
ATOM 809 C CA . VAL A 1 102 ? -1.506 6.399 12.085 1.00 97.50 102 VAL A CA 1
ATOM 810 C C . VAL A 1 102 ? -2.252 5.604 13.162 1.00 97.50 102 VAL A C 1
ATOM 812 O O . VAL A 1 102 ? -2.909 4.609 12.856 1.00 97.50 102 VAL A O 1
ATOM 815 N N . THR A 1 103 ? -2.223 6.069 14.412 1.00 95.56 103 THR A N 1
ATOM 816 C CA . THR A 1 103 ? -2.992 5.489 15.522 1.00 95.56 103 THR A CA 1
ATOM 817 C C . THR A 1 103 ? -4.507 5.479 15.285 1.00 95.56 103 THR A C 1
ATOM 819 O O . THR A 1 103 ? -5.181 4.588 15.801 1.00 95.56 103 THR A O 1
ATOM 822 N N . GLU A 1 104 ? -5.041 6.372 14.442 1.00 97.19 104 GLU A N 1
ATOM 823 C CA . GLU A 1 104 ? -6.455 6.386 14.036 1.00 97.19 104 GLU A CA 1
ATOM 824 C C . GLU A 1 104 ? -6.885 5.115 13.285 1.00 97.19 104 GLU A C 1
ATOM 826 O O . GLU A 1 104 ? -8.072 4.811 13.203 1.00 97.19 104 GLU A O 1
ATOM 831 N N . LEU A 1 105 ? -5.930 4.370 12.723 1.00 97.62 105 LEU A N 1
ATOM 832 C CA . LEU A 1 105 ? -6.181 3.137 11.974 1.00 97.62 105 LEU A CA 1
ATOM 833 C C . LEU A 1 105 ? -6.209 1.883 12.866 1.00 97.62 105 LEU A C 1
ATOM 835 O O . LEU A 1 105 ? -6.444 0.776 12.370 1.00 97.62 105 LEU A O 1
ATOM 839 N N . ARG A 1 106 ? -5.935 2.023 14.170 1.00 96.62 106 ARG A N 1
ATOM 840 C CA . ARG A 1 106 ? -5.856 0.897 15.108 1.00 96.62 106 ARG A CA 1
ATOM 841 C C . ARG A 1 106 ? -7.179 0.130 15.149 1.00 96.62 106 ARG A C 1
ATOM 843 O O . ARG A 1 106 ? -8.255 0.716 15.212 1.00 96.62 106 ARG A O 1
ATOM 850 N N . GLY A 1 107 ? -7.096 -1.198 15.111 1.00 95.75 107 GLY A N 1
ATOM 851 C CA . GLY A 1 107 ? -8.268 -2.077 15.173 1.00 95.75 107 GLY A CA 1
ATOM 852 C C . GLY A 1 107 ? -9.140 -2.097 13.910 1.00 95.75 107 GLY A C 1
ATOM 853 O O . GLY A 1 107 ? -10.172 -2.761 13.918 1.00 95.75 107 GLY A O 1
ATOM 854 N N . SER A 1 108 ? -8.739 -1.423 12.826 1.00 97.50 108 SER A N 1
ATOM 855 C CA . SER A 1 108 ? -9.479 -1.405 11.558 1.00 97.50 108 SER A CA 1
ATOM 856 C C . SER A 1 108 ? -8.765 -2.198 10.469 1.00 97.50 108 SER A C 1
ATOM 858 O O . SER A 1 108 ? -7.547 -2.101 10.307 1.00 97.50 108 SER A O 1
ATOM 860 N N . ASN A 1 109 ? -9.528 -2.929 9.656 1.00 98.56 109 ASN A N 1
ATOM 861 C CA . ASN A 1 109 ? -9.010 -3.456 8.394 1.00 98.56 109 ASN A CA 1
ATOM 862 C C . ASN A 1 109 ? -8.656 -2.291 7.458 1.00 98.56 109 ASN A C 1
ATOM 864 O O . ASN A 1 109 ? -9.290 -1.237 7.507 1.00 98.56 109 ASN A O 1
ATOM 868 N N . LEU A 1 110 ? -7.681 -2.463 6.564 1.00 98.62 110 LEU A N 1
ATOM 869 C CA . LEU A 1 110 ? -7.265 -1.394 5.646 1.00 98.62 110 LEU A CA 1
ATOM 870 C C . LEU A 1 110 ? -7.492 -1.785 4.192 1.00 98.62 110 LEU A C 1
ATOM 872 O O . LEU A 1 110 ? -7.036 -2.833 3.739 1.00 98.62 110 LEU A O 1
ATOM 876 N N . ALA A 1 111 ? -8.174 -0.921 3.442 1.00 98.25 111 ALA A N 1
ATOM 877 C CA . ALA A 1 111 ? -8.579 -1.201 2.073 1.00 98.25 111 ALA A CA 1
ATOM 878 C C . ALA A 1 111 ? -7.787 -0.402 1.033 1.00 98.25 111 ALA A C 1
ATOM 880 O O . ALA A 1 111 ? -7.712 0.827 1.094 1.00 98.25 111 ALA A O 1
ATOM 881 N N . CYS A 1 112 ? -7.237 -1.092 0.034 1.00 97.94 112 CYS A N 1
ATOM 882 C CA . CYS A 1 112 ? -6.513 -0.485 -1.085 1.00 97.94 112 CYS A CA 1
ATOM 883 C C . CYS A 1 112 ? -6.823 -1.210 -2.404 1.00 97.94 112 CYS A C 1
ATOM 885 O O . CYS A 1 112 ? -7.299 -2.335 -2.406 1.00 97.94 112 CYS A O 1
ATOM 887 N N . TRP A 1 113 ? -6.546 -0.580 -3.548 1.00 96.56 113 TRP A N 1
ATOM 888 C CA . TRP A 1 113 ? -6.754 -1.173 -4.879 1.00 96.56 113 TRP A CA 1
ATOM 889 C C . TRP A 1 113 ? -5.671 -2.174 -5.308 1.00 96.56 113 TRP A C 1
ATOM 891 O O . TRP A 1 113 ? -5.844 -2.846 -6.324 1.00 96.56 113 TRP A O 1
ATOM 901 N N . CYS A 1 114 ? -4.541 -2.244 -4.598 1.00 96.00 114 CYS A N 1
ATOM 902 C CA . CYS A 1 114 ? -3.456 -3.167 -4.934 1.00 96.00 114 CYS A CA 1
ATOM 903 C C . CYS A 1 114 ? -3.921 -4.629 -4.832 1.00 96.00 114 CYS A C 1
ATOM 905 O O . CYS A 1 114 ? -4.689 -4.968 -3.935 1.00 96.00 114 CYS A O 1
ATOM 907 N N . SER A 1 115 ? -3.427 -5.483 -5.735 1.00 96.44 115 SER A N 1
ATOM 908 C CA . SER A 1 115 ? -3.624 -6.936 -5.636 1.00 96.44 115 SER A CA 1
ATOM 909 C C . SER A 1 115 ? -3.109 -7.463 -4.297 1.00 96.44 115 SER A C 1
ATOM 911 O O . SER A 1 115 ? -2.077 -6.986 -3.813 1.00 96.44 115 SER A O 1
ATOM 913 N N . LEU A 1 116 ? -3.789 -8.461 -3.725 1.00 96.88 116 LEU A N 1
ATOM 914 C CA . LEU A 1 116 ? -3.341 -9.101 -2.486 1.00 96.88 116 LEU A CA 1
ATOM 915 C C . LEU A 1 116 ? -2.009 -9.859 -2.644 1.00 96.88 116 LEU A C 1
ATOM 917 O O . LEU A 1 116 ? -1.288 -10.026 -1.665 1.00 96.88 116 LEU A O 1
ATOM 921 N N . ASP A 1 117 ? -1.621 -10.207 -3.869 1.00 96.31 117 ASP A N 1
ATOM 922 C CA . ASP A 1 117 ? -0.336 -10.866 -4.147 1.00 96.31 117 ASP A CA 1
ATOM 923 C C . ASP A 1 117 ? 0.824 -9.870 -4.331 1.00 96.31 117 ASP A C 1
ATOM 925 O O . ASP A 1 117 ? 1.954 -10.253 -4.629 1.00 96.31 117 ASP A O 1
ATOM 929 N N . MET A 1 118 ? 0.557 -8.567 -4.183 1.00 96.69 118 MET A N 1
ATOM 930 C CA . MET A 1 118 ? 1.534 -7.498 -4.389 1.00 96.69 118 MET A CA 1
ATOM 931 C C . MET A 1 118 ? 1.837 -6.759 -3.080 1.00 96.69 118 MET A C 1
ATOM 933 O O . MET A 1 118 ? 0.938 -6.581 -2.249 1.00 96.69 118 MET A O 1
ATOM 937 N N . PRO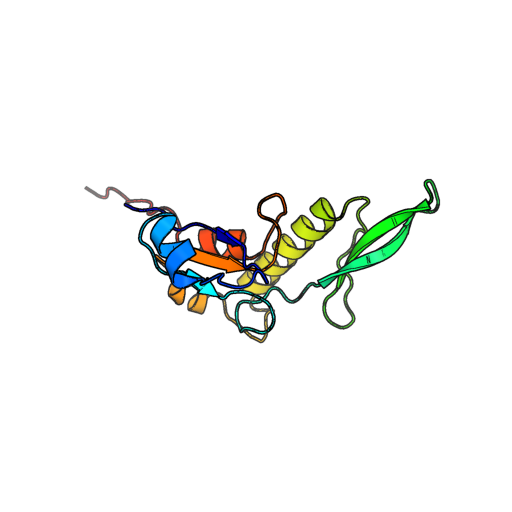 A 1 119 ? 3.068 -6.244 -2.905 1.00 97.69 119 PRO A N 1
ATOM 938 C CA . PRO A 1 119 ? 3.375 -5.324 -1.814 1.00 97.69 119 PRO A CA 1
ATOM 939 C C . PRO A 1 119 ? 2.472 -4.083 -1.854 1.00 97.69 119 PRO A C 1
ATOM 941 O O . PRO A 1 119 ? 2.217 -3.523 -2.927 1.00 97.69 119 PRO A O 1
ATOM 944 N N . CYS A 1 120 ? 1.994 -3.630 -0.694 1.00 97.94 120 CYS A N 1
ATOM 945 C CA . CYS A 1 120 ? 1.150 -2.444 -0.583 1.00 97.94 120 CYS A CA 1
ATOM 946 C C . CYS A 1 120 ? 1.522 -1.598 0.638 1.00 97.94 120 CYS A C 1
ATOM 948 O O . CYS A 1 120 ? 2.033 -2.080 1.642 1.00 97.94 120 CYS A O 1
ATOM 950 N N . HIS A 1 121 ? 1.193 -0.310 0.583 1.00 97.81 121 HIS A N 1
ATOM 951 C CA . HIS A 1 121 ? 1.350 0.586 1.728 1.00 97.81 121 HIS A CA 1
ATOM 952 C C . HIS A 1 121 ? 0.335 0.324 2.844 1.00 97.81 121 HIS A C 1
ATOM 954 O O . HIS A 1 121 ? 0.580 0.696 3.985 1.00 97.81 121 HIS A O 1
ATOM 960 N N . ALA A 1 122 ? -0.790 -0.329 2.538 1.00 98.25 122 ALA A N 1
ATOM 961 C CA . ALA A 1 122 ? -1.739 -0.760 3.559 1.00 98.25 122 ALA A CA 1
ATOM 962 C C . ALA A 1 122 ? -1.096 -1.752 4.544 1.00 98.25 122 ALA A C 1
ATOM 964 O O . ALA A 1 122 ? -1.442 -1.733 5.718 1.00 98.25 122 ALA A O 1
ATOM 965 N N . ASP A 1 123 ? -0.124 -2.557 4.099 1.00 98.12 123 ASP A N 1
ATOM 966 C CA . ASP A 1 123 ? 0.613 -3.476 4.975 1.00 98.12 123 ASP A CA 1
ATOM 967 C C . ASP A 1 123 ? 1.518 -2.709 5.954 1.00 98.12 123 ASP A C 1
ATOM 969 O O . ASP A 1 123 ? 1.590 -3.046 7.136 1.00 98.12 123 ASP A O 1
ATOM 973 N N . VAL A 1 124 ? 2.148 -1.624 5.483 1.00 97.62 124 VAL A N 1
ATOM 974 C CA . VAL A 1 124 ? 2.923 -0.693 6.323 1.00 97.62 124 VAL A CA 1
ATOM 975 C C . VAL A 1 124 ? 2.017 -0.062 7.380 1.00 97.62 124 VAL A C 1
ATOM 977 O O . VAL A 1 124 ? 2.315 -0.133 8.569 1.00 97.62 124 VAL A O 1
ATOM 980 N N . LEU A 1 125 ? 0.882 0.505 6.961 1.00 98.19 125 LEU A N 1
ATOM 981 C CA . LEU A 1 125 ? -0.071 1.141 7.872 1.00 98.19 125 LEU A CA 1
ATOM 982 C C . LEU A 1 125 ? -0.650 0.153 8.892 1.00 98.19 125 LEU A C 1
ATOM 984 O O . LEU A 1 125 ? -0.751 0.500 10.063 1.00 98.19 125 LEU A O 1
ATOM 988 N N . LEU A 1 126 ? -0.980 -1.079 8.485 1.00 97.69 126 LEU A N 1
ATOM 989 C CA . LEU A 1 126 ? -1.464 -2.120 9.398 1.00 97.69 126 LEU A CA 1
ATOM 990 C C . LEU A 1 126 ? -0.449 -2.412 10.503 1.00 97.69 126 LEU A C 1
ATOM 992 O O . LEU A 1 126 ? -0.833 -2.448 11.672 1.00 97.69 126 LEU A O 1
ATOM 996 N N . ARG A 1 127 ? 0.828 -2.596 10.137 1.00 96.44 127 ARG A N 1
ATOM 997 C CA . ARG A 1 127 ? 1.907 -2.870 11.095 1.00 96.44 127 ARG A CA 1
ATOM 998 C C . ARG A 1 127 ? 2.142 -1.696 12.043 1.00 96.44 127 ARG A C 1
ATOM 1000 O O . ARG A 1 127 ? 2.284 -1.917 13.238 1.00 96.44 127 ARG A O 1
ATOM 1007 N N . LEU A 1 128 ? 2.177 -0.468 11.525 1.00 96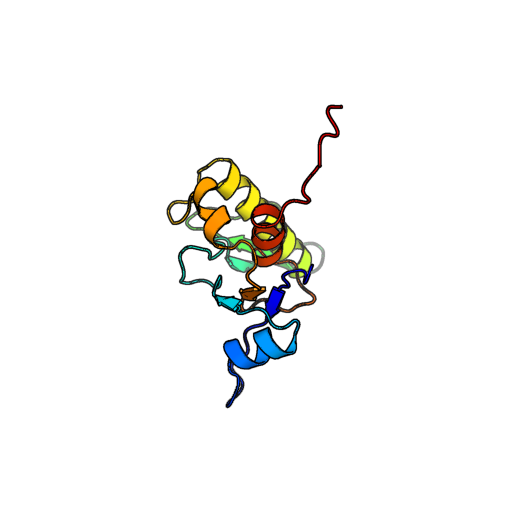.38 128 LEU A N 1
ATOM 1008 C CA . LEU A 1 128 ? 2.428 0.727 12.338 1.00 96.38 128 LEU A CA 1
ATOM 1009 C C . LEU A 1 128 ? 1.248 1.073 13.260 1.00 96.38 128 LEU A C 1
ATOM 1011 O O . LEU A 1 128 ? 1.461 1.508 14.387 1.00 96.38 128 LEU A O 1
ATOM 1015 N N . ALA A 1 129 ? 0.007 0.861 12.813 1.00 96.56 129 ALA A N 1
ATOM 1016 C CA . ALA A 1 129 ? -1.189 1.143 13.609 1.00 96.56 129 ALA A CA 1
ATOM 1017 C C . ALA A 1 129 ? -1.467 0.078 14.681 1.00 96.56 129 ALA A C 1
ATOM 1019 O O . ALA A 1 129 ? -2.099 0.369 15.699 1.00 96.56 129 ALA A O 1
ATOM 1020 N N . ASN A 1 130 ? -1.002 -1.155 14.456 1.00 93.56 130 ASN A N 1
ATOM 1021 C CA . ASN A 1 130 ? -1.239 -2.304 15.328 1.00 93.56 130 ASN A CA 1
ATOM 1022 C C . ASN A 1 130 ? 0.089 -2.985 15.720 1.00 93.56 130 ASN A C 1
ATOM 1024 O O . ASN A 1 130 ? 0.283 -4.156 15.384 1.00 93.56 130 ASN A O 1
ATOM 1028 N N . PRO A 1 131 ? 1.014 -2.273 16.397 1.00 88.62 131 PRO A N 1
ATOM 1029 C CA . PRO A 1 131 ? 2.237 -2.885 16.902 1.00 88.62 131 PRO A CA 1
ATOM 1030 C C . PRO A 1 131 ? 1.881 -3.966 17.925 1.00 88.62 131 PRO A C 1
ATOM 1032 O O . PRO A 1 131 ? 0.909 -3.811 18.672 1.00 88.62 131 PRO A O 1
ATOM 1035 N N . GLU A 1 132 ? 2.656 -5.051 17.963 1.00 79.50 132 GLU A N 1
ATOM 1036 C CA . GLU A 1 132 ? 2.500 -6.038 19.030 1.00 79.50 132 GLU A CA 1
ATOM 1037 C C . GLU A 1 132 ? 2.792 -5.350 20.365 1.00 79.50 132 GLU A C 1
ATOM 1039 O O . GLU A 1 132 ? 3.807 -4.669 20.522 1.00 79.50 132 GLU A O 1
ATOM 1044 N N . THR A 1 133 ? 1.855 -5.456 21.305 1.00 65.12 133 THR A N 1
ATOM 1045 C CA . THR A 1 133 ? 2.056 -4.979 22.669 1.00 65.12 133 THR A CA 1
ATOM 1046 C C . THR A 1 133 ? 3.147 -5.828 23.301 1.00 65.12 133 THR A C 1
ATOM 1048 O O . THR A 1 133 ? 2.928 -7.003 23.584 1.00 65.12 133 THR A O 1
ATOM 1051 N N . ILE A 1 134 ? 4.325 -5.240 23.499 1.00 61.16 134 ILE A N 1
ATOM 1052 C CA . ILE A 1 134 ? 5.332 -5.802 24.392 1.00 61.16 134 ILE A CA 1
ATOM 1053 C C . ILE A 1 134 ? 4.859 -5.450 25.803 1.00 61.16 134 ILE A C 1
ATOM 1055 O O . ILE A 1 134 ? 4.886 -4.286 26.197 1.00 61.16 134 ILE A O 1
ATOM 1059 N N . GLU A 1 135 ? 4.316 -6.432 26.519 1.00 55.91 135 GLU A N 1
ATOM 1060 C CA . GLU A 1 135 ? 4.010 -6.285 27.940 1.00 55.91 135 GLU A CA 1
ATOM 1061 C C . GLU A 1 135 ? 5.323 -6.401 28.717 1.00 55.91 135 GLU A C 1
ATOM 1063 O O . GLU A 1 135 ? 5.857 -7.497 28.897 1.00 55.91 135 GLU A O 1
ATOM 1068 N N . ASP A 1 136 ? 5.865 -5.267 29.159 1.00 60.84 136 ASP A N 1
ATOM 1069 C CA . ASP A 1 136 ? 6.953 -5.267 30.131 1.00 60.84 136 ASP A CA 1
ATOM 1070 C C . ASP A 1 136 ? 6.387 -5.740 31.473 1.00 60.84 136 ASP A C 1
ATOM 1072 O O . ASP A 1 136 ? 5.665 -5.019 32.166 1.00 60.84 136 ASP A O 1
ATOM 1076 N N . VAL A 1 137 ? 6.695 -6.986 31.838 1.00 58.50 137 VAL A N 1
ATOM 1077 C CA . VAL A 1 137 ? 6.358 -7.552 33.148 1.00 58.50 137 VAL A CA 1
ATOM 1078 C C . VAL A 1 137 ? 7.317 -6.957 34.181 1.00 58.50 137 VAL A C 1
ATOM 1080 O O . VAL A 1 137 ? 8.290 -7.583 34.598 1.00 58.50 137 VAL A O 1
ATOM 1083 N N . HIS A 1 138 ? 7.085 -5.707 34.571 1.00 51.09 138 HIS A N 1
ATOM 1084 C CA . HIS A 1 138 ? 7.665 -5.183 35.800 1.00 51.09 138 HIS A CA 1
ATOM 1085 C C . HIS A 1 138 ? 6.837 -5.728 36.965 1.00 51.09 138 HIS A C 1
ATOM 1087 O O . HIS A 1 138 ? 5.685 -5.338 37.154 1.00 51.09 138 HIS A O 1
ATOM 1093 N N . GLY A 1 139 ? 7.415 -6.708 37.666 1.00 45.47 139 GLY A N 1
ATOM 1094 C CA . GLY A 1 139 ? 6.924 -7.173 38.963 1.00 45.47 139 GLY A CA 1
ATOM 1095 C C . GLY A 1 139 ? 7.025 -6.106 40.043 1.00 45.47 139 GLY A C 1
ATOM 1096 O O . GLY A 1 139 ? 7.832 -5.162 39.876 1.00 45.47 139 GLY A O 1
#

Radius of gyration: 16.91 Å; chains: 1; bounding box: 42×28×63 Å

InterPro domains:
  IPR025475 Domain of unknown function DUF4326 [PF14216] (29-130)

Organism: NCBI:txid538025

Secondary structure (DSSP, 8-state):
-PPP-EEE----TT--HHHHHHHHHS--EEE--TTSTT----EEEEEEE-TTT--EEEEEEETTEE-SSPBSSHHHHHHHHHHHHHHHHHTT--SS--GGGGGGGTT-EEEESS-TTS--HHHHHHHHHS---------